Protein AF-A0A0B6Y3P0-F1 (afdb_monomer)

Organism: NCBI:txid1028688

Foldseek 3Di:
DLLVVVVVVPPALCCVCPVVPNVLQVDLVVSLVCSLVSLVVSCVNVVDDPVVSVVRNVVVVVCSVPPSPPCVVVVPVPPPPPDDDPVRVVVVVVVVCVVPVVVPD

Solvent-accessible surface area (backbone atoms only — not comparable to full-atom values): 6105 Å² total; per-residue (Å²): 106,73,74,55,42,43,78,69,70,40,84,48,56,50,41,45,42,47,70,71,67,32,38,30,78,78,36,37,66,63,32,58,70,44,40,68,60,51,44,55,53,48,27,70,77,71,69,51,51,73,66,53,47,51,51,43,49,55,50,41,51,48,45,37,42,75,74,48,47,62,44,44,73,67,59,64,66,56,76,70,74,86,72,65,52,74,66,54,48,52,50,52,53,53,54,47,55,71,69,40,76,82,71,75,124

Nearest PDB structures (foldseek):
  7ryh-assembly1_t  TM=5.408E-01  e=9.069E+00  Acinetobacter baumannii AB0057
  7boe-assembly1_T  TM=3.783E-01  e=7.207E+00  Escherichia coli K-12

Structure (mmCIF, N/CA/C/O backbone):
data_AF-A0A0B6Y3P0-F1
#
_entry.id   AF-A0A0B6Y3P0-F1
#
loop_
_atom_site.group_PDB
_atom_site.id
_atom_site.type_symbol
_atom_site.label_atom_id
_atom_site.label_alt_id
_atom_site.label_comp_id
_atom_site.label_asym_id
_atom_site.label_entity_id
_atom_site.label_seq_id
_atom_site.pdbx_PDB_ins_code
_atom_site.Cartn_x
_atom_site.Cartn_y
_atom_site.Cartn_z
_atom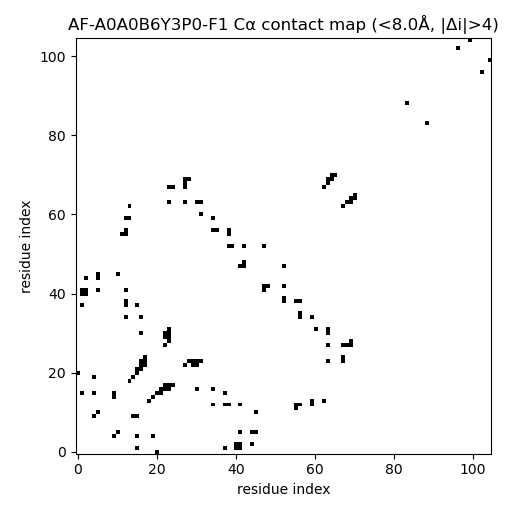_site.occupancy
_atom_site.B_iso_or_equiv
_atom_site.auth_seq_id
_atom_site.auth_comp_id
_atom_site.auth_asym_id
_atom_site.auth_atom_id
_atom_site.pdbx_PDB_model_num
ATOM 1 N N . GLU A 1 1 ? -12.881 -8.014 -1.141 1.00 87.94 1 GLU A N 1
ATOM 2 C CA . GLU A 1 1 ? -11.400 -8.053 -1.136 1.00 87.94 1 GLU A CA 1
ATOM 3 C C . GLU A 1 1 ? -10.758 -7.644 0.189 1.00 87.94 1 GLU A C 1
ATOM 5 O O . GLU A 1 1 ? -10.395 -8.541 0.931 1.00 87.94 1 GLU A O 1
ATOM 10 N N . VAL A 1 2 ? -10.658 -6.359 0.569 1.00 92.94 2 VAL A N 1
ATOM 11 C CA . VAL A 1 2 ? -9.870 -5.944 1.765 1.00 92.94 2 VAL A CA 1
ATOM 12 C C . VAL A 1 2 ? -10.280 -6.658 3.061 1.00 92.94 2 VAL A C 1
ATOM 14 O O . VAL A 1 2 ? -9.433 -7.210 3.753 1.00 92.94 2 VAL A O 1
ATOM 17 N N . LYS A 1 3 ? -11.582 -6.727 3.361 1.00 93.88 3 LYS A N 1
ATOM 18 C CA . LYS A 1 3 ? -12.089 -7.451 4.541 1.00 93.88 3 LYS A CA 1
ATOM 19 C C . LYS A 1 3 ? -11.753 -8.942 4.524 1.00 93.88 3 LYS A C 1
ATOM 21 O O . LYS A 1 3 ? -11.498 -9.535 5.563 1.00 93.88 3 LYS A O 1
ATOM 26 N N . TYR A 1 4 ? -11.775 -9.545 3.338 1.00 95.12 4 TYR A N 1
ATOM 27 C CA . TYR A 1 4 ? -11.465 -10.959 3.164 1.00 95.12 4 TYR A CA 1
ATOM 28 C C . TYR A 1 4 ? -9.968 -11.202 3.382 1.00 95.12 4 TYR A C 1
ATOM 30 O O . TYR A 1 4 ? -9.597 -12.069 4.161 1.00 95.12 4 TYR A O 1
ATOM 38 N N . ALA A 1 5 ? -9.116 -10.339 2.820 1.00 93.88 5 ALA A N 1
ATOM 39 C CA . ALA A 1 5 ? -7.674 -10.372 3.035 1.00 93.88 5 ALA A CA 1
ATOM 40 C C . ALA A 1 5 ? -7.289 -10.268 4.521 1.00 93.88 5 ALA A C 1
ATOM 42 O O . ALA A 1 5 ? -6.403 -10.992 4.963 1.00 93.88 5 ALA A O 1
ATOM 43 N N . VAL A 1 6 ? -7.962 -9.412 5.301 1.00 95.00 6 VAL A N 1
ATOM 44 C CA . VAL A 1 6 ? -7.728 -9.295 6.755 1.00 95.00 6 VAL A CA 1
ATOM 45 C C . VAL A 1 6 ? -8.039 -10.607 7.481 1.00 95.00 6 VAL A C 1
ATOM 47 O O . VAL A 1 6 ? -7.257 -11.044 8.322 1.00 95.00 6 VAL A O 1
ATOM 50 N N . ARG A 1 7 ? -9.138 -11.282 7.117 1.00 94.38 7 ARG A N 1
ATOM 51 C CA . ARG A 1 7 ? -9.478 -12.612 7.658 1.00 94.38 7 ARG A CA 1
ATOM 52 C C . ARG A 1 7 ? -8.453 -13.676 7.264 1.00 94.38 7 ARG A C 1
ATOM 54 O O . ARG A 1 7 ? -8.233 -14.614 8.018 1.00 94.38 7 ARG A O 1
ATOM 61 N N . GLU A 1 8 ? -7.795 -13.500 6.122 1.00 95.12 8 GLU A N 1
ATOM 62 C CA . GLU A 1 8 ? -6.662 -14.309 5.665 1.00 95.12 8 GLU A CA 1
ATOM 63 C C . GLU A 1 8 ? -5.298 -13.749 6.124 1.00 95.12 8 GLU A C 1
ATOM 65 O O . GLU A 1 8 ? -4.301 -13.845 5.400 1.00 95.12 8 GLU A O 1
ATOM 70 N N . TYR A 1 9 ? -5.237 -13.161 7.322 1.00 92.81 9 TYR A N 1
ATOM 71 C CA . TYR A 1 9 ? -4.003 -12.706 7.977 1.00 92.81 9 TYR A CA 1
ATOM 72 C C . TYR A 1 9 ? -3.238 -11.584 7.251 1.00 92.81 9 TYR A C 1
ATOM 74 O O . TYR A 1 9 ? -2.019 -11.473 7.385 1.00 92.81 9 TYR A O 1
ATOM 82 N N . ALA A 1 10 ? -3.922 -10.720 6.495 1.00 94.75 10 ALA A N 1
ATOM 83 C CA . ALA A 1 10 ? -3.336 -9.448 6.074 1.00 94.75 10 ALA A CA 1
ATOM 84 C C . ALA A 1 10 ? -3.302 -8.477 7.265 1.00 94.75 10 ALA A C 1
ATOM 86 O O . ALA A 1 10 ? -4.326 -7.904 7.641 1.00 94.75 10 ALA A O 1
ATOM 87 N N . CYS A 1 11 ? -2.115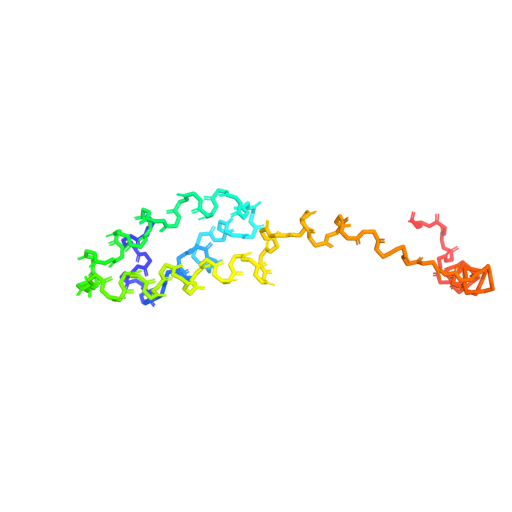 -8.292 7.844 1.00 94.56 11 CYS A N 1
ATOM 88 C CA . CYS A 1 11 ? -1.909 -7.487 9.052 1.00 94.56 11 CYS A CA 1
ATOM 89 C C . CYS A 1 11 ? -1.289 -6.115 8.761 1.00 94.56 11 CYS A C 1
ATOM 91 O O . CYS A 1 11 ? -1.196 -5.288 9.664 1.00 94.56 11 CYS A O 1
ATOM 93 N N . ARG A 1 12 ? -0.834 -5.866 7.529 1.00 97.00 12 ARG A N 1
ATOM 94 C CA . ARG A 1 12 ? -0.251 -4.592 7.087 1.00 97.00 12 ARG A CA 1
ATOM 95 C C . ARG A 1 12 ? -0.947 -4.081 5.835 1.00 97.00 12 ARG A C 1
ATOM 97 O O . ARG A 1 12 ? -1.365 -4.875 4.991 1.00 97.00 12 ARG A O 1
ATOM 104 N N . ALA A 1 13 ? -0.985 -2.762 5.647 1.00 97.12 13 ALA A N 1
ATOM 105 C CA . ALA A 1 13 ? -1.575 -2.167 4.440 1.00 97.12 13 ALA A CA 1
ATOM 106 C C . ALA A 1 13 ? -0.934 -2.709 3.146 1.00 97.12 13 ALA A C 1
ATOM 108 O O . ALA A 1 13 ? -1.634 -2.988 2.171 1.00 97.12 13 ALA A O 1
ATOM 109 N N . ILE A 1 14 ? 0.384 -2.947 3.176 1.00 97.25 14 ILE A N 1
ATOM 110 C CA . ILE A 1 14 ? 1.168 -3.517 2.068 1.00 97.25 14 ILE A CA 1
ATOM 111 C C . ILE A 1 14 ? 0.702 -4.929 1.690 1.00 97.25 14 ILE A C 1
ATOM 113 O O . ILE A 1 14 ? 0.663 -5.257 0.505 1.00 97.25 14 ILE A O 1
ATOM 117 N N . ASP A 1 15 ? 0.288 -5.758 2.654 1.00 97.44 15 ASP A N 1
ATOM 118 C CA . ASP A 1 15 ? -0.207 -7.113 2.363 1.00 97.44 15 ASP A CA 1
ATOM 119 C C . ASP A 1 15 ? -1.408 -7.066 1.419 1.00 97.44 15 ASP A C 1
ATOM 121 O O . ASP A 1 15 ? -1.542 -7.896 0.518 1.00 97.44 15 ASP A O 1
ATOM 125 N N . VAL A 1 16 ? -2.255 -6.050 1.588 1.00 97.12 16 VAL A N 1
ATOM 126 C CA . VAL A 1 16 ? -3.429 -5.846 0.749 1.00 97.12 16 VAL A CA 1
ATOM 127 C C . VAL A 1 16 ? -3.031 -5.281 -0.611 1.00 97.12 16 VAL A C 1
ATOM 129 O O . VAL A 1 16 ? -3.314 -5.922 -1.623 1.00 97.12 16 VAL A O 1
ATOM 132 N N . ILE A 1 17 ? -2.362 -4.121 -0.651 1.00 96.94 17 ILE A N 1
ATOM 133 C CA . ILE A 1 17 ? -2.087 -3.404 -1.913 1.00 96.94 17 ILE A CA 1
ATOM 134 C C . ILE A 1 17 ? -1.069 -4.111 -2.820 1.00 96.94 17 ILE A C 1
ATOM 136 O O . ILE A 1 17 ? -1.151 -3.964 -4.039 1.00 96.94 17 ILE A O 1
ATOM 140 N N . ALA A 1 18 ? -0.141 -4.885 -2.250 1.00 95.38 18 ALA A N 1
ATOM 141 C CA . ALA A 1 18 ? 0.936 -5.533 -2.992 1.00 95.38 18 ALA A CA 1
ATOM 142 C C . ALA A 1 18 ? 0.713 -7.040 -3.166 1.00 95.38 18 ALA A C 1
ATOM 144 O O . ALA A 1 18 ? 0.827 -7.549 -4.276 1.00 95.38 18 ALA A O 1
ATOM 145 N N . ARG A 1 19 ? 0.384 -7.785 -2.103 1.00 94.38 19 ARG A N 1
ATOM 146 C CA . ARG A 1 19 ? 0.367 -9.264 -2.166 1.00 94.38 19 ARG A CA 1
ATOM 147 C C . ARG A 1 19 ? -0.994 -9.831 -2.561 1.00 94.38 19 ARG A C 1
ATOM 149 O O . ARG A 1 19 ? -1.052 -10.747 -3.378 1.00 94.38 19 ARG A O 1
ATOM 156 N N . ARG A 1 20 ? -2.081 -9.292 -2.000 1.00 95.12 20 ARG A N 1
ATOM 157 C CA . ARG A 1 20 ? -3.448 -9.807 -2.206 1.00 95.12 20 ARG A CA 1
ATOM 158 C C . ARG A 1 20 ? -4.091 -9.270 -3.481 1.00 95.12 20 ARG A C 1
ATOM 160 O O . ARG A 1 20 ? -4.658 -10.050 -4.236 1.00 95.12 20 ARG A O 1
ATOM 167 N N . THR A 1 21 ? -3.985 -7.966 -3.741 1.00 94.56 21 THR A N 1
ATOM 168 C CA . THR A 1 21 ? -4.576 -7.355 -4.948 1.00 94.56 21 THR A CA 1
ATOM 169 C C . THR A 1 21 ? -3.563 -7.104 -6.057 1.00 94.56 21 THR A C 1
ATOM 171 O O . THR A 1 21 ? -3.954 -6.990 -7.215 1.00 94.56 21 THR A O 1
ATOM 174 N N . ARG A 1 22 ? -2.269 -7.005 -5.716 1.00 95.56 22 ARG A N 1
ATOM 175 C CA . ARG A 1 22 ? -1.186 -6.589 -6.625 1.00 95.56 22 ARG A CA 1
ATOM 176 C C . ARG A 1 22 ? -1.421 -5.232 -7.301 1.00 95.56 22 ARG A C 1
ATOM 178 O O . ARG A 1 22 ? -0.794 -4.937 -8.315 1.00 95.56 22 ARG A O 1
ATOM 185 N N . LEU A 1 23 ? -2.282 -4.383 -6.736 1.00 96.38 23 LEU A N 1
ATOM 186 C CA . LEU A 1 23 ? -2.606 -3.071 -7.296 1.00 96.38 23 LEU A CA 1
ATOM 187 C C . LEU A 1 23 ? -1.353 -2.202 -7.459 1.00 96.38 23 LEU A C 1
ATOM 189 O O . LEU A 1 23 ? -1.206 -1.545 -8.483 1.00 96.38 23 LEU A O 1
ATOM 193 N N . SER A 1 24 ? -0.424 -2.256 -6.499 1.00 96.25 24 SER A N 1
ATOM 194 C CA . SER A 1 24 ? 0.826 -1.490 -6.563 1.00 96.25 24 SER A CA 1
ATOM 195 C C . SER A 1 24 ? 1.740 -1.892 -7.721 1.00 96.25 24 SER A C 1
ATOM 197 O O . SER A 1 24 ? 2.470 -1.045 -8.222 1.00 96.25 24 SER A O 1
ATOM 199 N N . PHE A 1 25 ? 1.675 -3.149 -8.168 1.00 94.62 25 PHE A N 1
ATOM 200 C CA . PHE A 1 25 ? 2.452 -3.643 -9.307 1.00 94.62 25 PHE A CA 1
ATOM 201 C C . PHE A 1 25 ? 1.833 -3.241 -10.646 1.00 94.62 25 PHE A C 1
ATOM 203 O O . PHE A 1 25 ? 2.554 -2.987 -11.605 1.00 94.62 25 PHE A O 1
ATOM 210 N N . VAL A 1 26 ? 0.500 -3.202 -10.719 1.00 94.81 26 VAL A N 1
ATOM 211 C CA . VAL A 1 26 ? -0.221 -2.873 -11.956 1.00 94.81 26 VAL A CA 1
ATOM 212 C C . VAL A 1 26 ? -0.285 -1.362 -12.172 1.00 94.81 26 VAL A C 1
ATOM 214 O O . VAL A 1 26 ? -0.089 -0.889 -13.289 1.00 94.81 26 VAL A O 1
ATOM 217 N N . ASN A 1 27 ? -0.578 -0.593 -11.119 1.00 95.44 27 ASN A N 1
ATOM 218 C CA . ASN A 1 27 ? -0.676 0.860 -11.190 1.00 95.44 27 ASN A CA 1
ATOM 219 C C . ASN A 1 27 ? -0.391 1.502 -9.824 1.00 95.44 27 ASN A C 1
ATOM 221 O O . ASN A 1 27 ? -1.246 1.553 -8.936 1.00 95.44 27 ASN A O 1
ATOM 225 N N . VAL A 1 28 ? 0.812 2.059 -9.691 1.00 95.88 28 VAL A N 1
ATOM 226 C CA . VAL A 1 28 ? 1.279 2.698 -8.457 1.00 95.88 28 VAL A CA 1
ATOM 227 C C . VAL A 1 28 ? 0.476 3.952 -8.080 1.00 95.88 28 VAL A C 1
ATOM 229 O O . VAL A 1 28 ? 0.260 4.202 -6.895 1.00 95.88 28 VAL A O 1
ATOM 232 N N . HIS A 1 29 ? -0.031 4.709 -9.058 1.00 95.19 29 HIS A N 1
ATOM 233 C CA . HIS A 1 29 ? -0.847 5.901 -8.803 1.00 95.19 29 HIS A CA 1
ATOM 234 C C . HIS A 1 29 ? -2.236 5.518 -8.283 1.00 95.19 29 HIS A C 1
ATOM 236 O O . HIS A 1 29 ? -2.674 6.038 -7.260 1.00 95.19 29 HIS A O 1
ATOM 242 N N . ALA A 1 30 ? -2.880 4.528 -8.906 1.00 96.12 30 ALA A N 1
ATOM 243 C CA . ALA A 1 30 ? -4.147 3.991 -8.409 1.00 96.12 30 ALA A CA 1
ATOM 244 C C . ALA A 1 30 ? -3.986 3.364 -7.012 1.00 96.12 30 ALA A C 1
ATOM 246 O O . ALA A 1 30 ? -4.866 3.496 -6.163 1.00 96.12 30 ALA A O 1
ATOM 247 N N . ALA A 1 31 ? -2.846 2.714 -6.742 1.00 97.31 31 ALA A N 1
ATOM 248 C CA . ALA A 1 31 ? -2.528 2.207 -5.410 1.00 97.31 31 ALA A CA 1
ATOM 249 C C . ALA A 1 31 ? -2.400 3.335 -4.375 1.00 97.31 31 ALA A C 1
ATOM 251 O O . ALA A 1 31 ? -2.926 3.196 -3.271 1.00 97.31 31 ALA A O 1
ATOM 252 N N . GLN A 1 32 ? -1.751 4.449 -4.730 1.00 97.19 32 GLN A N 1
ATOM 253 C CA . GLN A 1 32 ? -1.627 5.623 -3.864 1.00 97.19 32 GLN A CA 1
ATOM 254 C C . GLN A 1 32 ? -2.996 6.240 -3.547 1.00 97.19 32 GLN A C 1
ATOM 256 O O . GLN A 1 32 ? -3.281 6.529 -2.387 1.00 97.19 32 GLN A O 1
ATOM 261 N N . GLU A 1 33 ? -3.855 6.407 -4.553 1.00 97.19 33 GLU A N 1
ATOM 262 C CA . GLU A 1 33 ? -5.204 6.961 -4.382 1.00 97.19 33 GLU A CA 1
ATOM 263 C C . GLU A 1 33 ? -6.104 6.052 -3.534 1.00 97.19 33 GLU A C 1
ATOM 265 O O . GLU A 1 33 ? -6.883 6.526 -2.704 1.00 97.19 33 GLU A O 1
ATOM 270 N N . ALA A 1 34 ? -5.983 4.733 -3.701 1.00 97.38 34 ALA A N 1
ATOM 271 C CA . ALA A 1 34 ? -6.767 3.759 -2.949 1.00 97.38 34 ALA A CA 1
ATOM 272 C C . ALA A 1 34 ? -6.277 3.568 -1.501 1.00 97.38 34 ALA A C 1
ATOM 274 O O . ALA A 1 34 ? -7.065 3.168 -0.634 1.00 97.38 34 ALA A O 1
ATOM 275 N N . LEU A 1 35 ? -4.998 3.841 -1.218 1.00 97.62 35 LEU A N 1
ATOM 276 C CA . LEU A 1 35 ? -4.344 3.525 0.054 1.00 97.62 35 LEU A CA 1
ATOM 277 C C . LEU A 1 35 ? -5.074 4.081 1.296 1.00 97.62 35 LEU A C 1
ATOM 279 O O . LEU A 1 35 ? -5.313 3.290 2.214 1.00 97.62 35 LEU A O 1
ATOM 283 N N . PRO A 1 36 ? -5.516 5.357 1.355 1.00 97.94 36 PRO A N 1
ATOM 284 C CA . PRO A 1 36 ? -6.236 5.878 2.521 1.00 97.94 36 PRO A CA 1
ATOM 285 C C . PRO A 1 36 ? -7.517 5.095 2.820 1.00 97.94 36 PRO A C 1
ATOM 287 O O . PRO A 1 36 ? -7.830 4.805 3.976 1.00 97.94 36 PRO A O 1
ATOM 290 N N . LYS A 1 37 ? -8.244 4.691 1.772 1.00 97.94 37 LYS A N 1
ATOM 291 C CA . LYS A 1 37 ? -9.478 3.915 1.915 1.00 97.94 37 LYS A CA 1
ATOM 292 C C . LYS A 1 37 ? -9.194 2.487 2.376 1.00 97.94 37 LYS A C 1
ATOM 294 O O . LYS A 1 37 ? -9.955 1.958 3.187 1.00 97.94 37 LYS A O 1
ATOM 299 N N . VAL A 1 38 ? -8.115 1.872 1.887 1.00 97.50 38 VAL A N 1
ATOM 300 C CA . VAL A 1 38 ? -7.665 0.542 2.329 1.00 97.50 38 VAL A CA 1
ATOM 301 C C . VAL A 1 38 ? -7.296 0.565 3.811 1.00 97.50 38 VAL A C 1
ATOM 303 O O . VAL A 1 38 ? -7.822 -0.253 4.562 1.00 97.50 38 VAL A O 1
ATOM 306 N N . VAL A 1 39 ? -6.473 1.526 4.243 1.00 97.94 39 VAL A N 1
ATOM 307 C CA . VAL A 1 39 ? -6.063 1.680 5.651 1.00 97.94 39 VAL A CA 1
ATOM 308 C C . VAL A 1 39 ? -7.274 1.906 6.555 1.00 97.94 39 VAL A C 1
ATOM 310 O O . VAL A 1 39 ? -7.379 1.269 7.595 1.00 97.94 39 VAL A O 1
ATOM 313 N N . GLU A 1 40 ? -8.229 2.740 6.143 1.00 97.88 40 GLU A N 1
ATOM 314 C CA . GLU A 1 40 ? -9.466 2.976 6.899 1.00 97.88 40 GLU A CA 1
ATOM 315 C C . GLU A 1 40 ? -10.322 1.704 7.044 1.00 97.88 40 GLU A C 1
ATOM 317 O O . GLU A 1 40 ? -10.904 1.455 8.100 1.00 97.88 40 GLU A O 1
ATOM 322 N N . MET A 1 41 ? -10.406 0.874 5.999 1.00 97.50 41 MET A N 1
ATOM 323 C CA . MET A 1 41 ? -11.106 -0.412 6.082 1.00 97.50 41 MET A CA 1
ATOM 324 C C . MET A 1 41 ? -10.366 -1.404 6.982 1.00 97.50 41 MET A C 1
ATOM 326 O O . MET A 1 41 ? -11.006 -2.059 7.799 1.00 97.50 41 MET A O 1
ATOM 330 N N . MET A 1 42 ? -9.040 -1.497 6.865 1.00 97.62 42 MET A N 1
ATOM 331 C CA . MET A 1 42 ? -8.228 -2.366 7.721 1.00 97.62 42 MET A CA 1
ATOM 332 C C . MET A 1 42 ? -8.290 -1.937 9.186 1.00 97.62 42 MET A C 1
ATOM 334 O O . MET A 1 42 ? -8.445 -2.787 10.053 1.00 97.62 42 MET A O 1
ATOM 338 N N . ALA A 1 43 ? -8.264 -0.633 9.462 1.00 97.69 43 ALA A N 1
ATOM 339 C CA . ALA A 1 43 ? -8.359 -0.097 10.812 1.00 97.69 43 ALA A CA 1
ATOM 340 C C . ALA A 1 43 ? -9.656 -0.507 11.514 1.00 97.69 43 ALA A C 1
ATOM 342 O O . ALA A 1 43 ? -9.629 -0.850 12.692 1.00 97.69 43 ALA A O 1
ATOM 343 N N . LYS A 1 44 ? -10.777 -0.532 10.784 1.00 96.75 44 LYS A N 1
ATOM 344 C CA . LYS A 1 44 ? -12.069 -0.989 11.319 1.00 96.75 44 LYS A CA 1
ATOM 345 C C . LYS A 1 44 ? -12.080 -2.478 11.633 1.00 96.75 44 LYS A C 1
ATOM 347 O O . LYS A 1 44 ? -12.650 -2.870 12.642 1.00 96.75 44 LYS A O 1
ATOM 352 N N . GLU A 1 45 ? -11.478 -3.295 10.775 1.00 96.19 45 GLU A N 1
ATOM 353 C CA . GLU A 1 45 ? -11.479 -4.753 10.944 1.00 96.19 45 GLU A CA 1
ATOM 354 C C . GLU A 1 45 ? -10.435 -5.223 11.980 1.00 96.19 45 GLU A C 1
ATOM 356 O O . GLU A 1 45 ? -10.656 -6.229 12.645 1.00 96.19 45 GLU A O 1
ATOM 361 N N . LEU A 1 46 ? -9.324 -4.493 12.149 1.00 95.88 46 LEU A N 1
ATOM 362 C CA . LEU A 1 46 ? -8.219 -4.829 13.065 1.00 95.88 46 LEU A CA 1
ATOM 363 C C . LEU A 1 46 ? -8.192 -3.992 14.356 1.00 95.88 46 LEU A C 1
ATOM 365 O O . LEU A 1 46 ? -7.339 -4.220 15.211 1.00 95.88 46 LEU A O 1
ATOM 369 N N . GLY A 1 47 ? -9.093 -3.018 14.505 1.00 96.75 47 GLY A N 1
ATOM 370 C CA . GLY A 1 47 ? -9.167 -2.156 15.688 1.00 96.75 47 GLY A CA 1
ATOM 371 C C . GLY A 1 47 ? -7.998 -1.17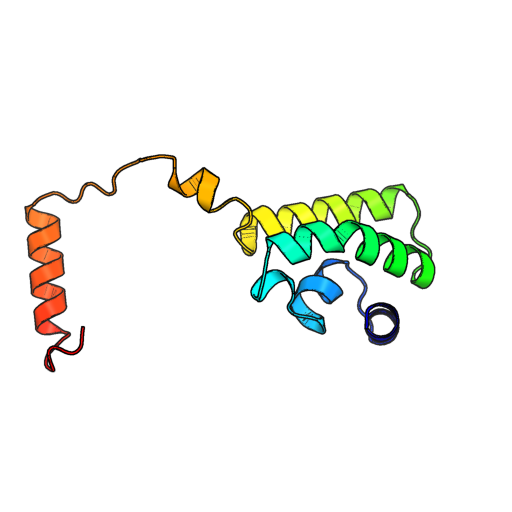4 15.825 1.00 96.75 47 GLY A C 1
ATOM 372 O O . GLY A 1 47 ? -7.559 -0.890 16.938 1.00 96.75 47 GLY A O 1
ATOM 373 N N . TRP A 1 48 ? -7.456 -0.666 14.716 1.00 97.75 48 TRP A N 1
ATOM 374 C CA . TRP A 1 48 ? -6.339 0.282 14.761 1.00 97.75 48 TRP A CA 1
ATOM 375 C C . TRP A 1 48 ? -6.766 1.656 15.274 1.00 97.75 48 TRP A C 1
ATOM 377 O O . TRP A 1 48 ? -7.794 2.200 14.874 1.00 97.75 48 TRP A O 1
ATOM 387 N N . ASN A 1 49 ? -5.913 2.252 16.107 1.00 97.69 49 ASN A N 1
ATOM 388 C CA . ASN A 1 49 ? -6.036 3.648 16.513 1.00 97.69 49 ASN A CA 1
ATOM 389 C C . ASN A 1 49 ? -5.494 4.600 15.424 1.00 97.69 49 ASN A C 1
ATOM 391 O O . ASN A 1 49 ? -4.871 4.181 14.444 1.00 97.69 49 ASN A O 1
ATOM 395 N N . GLU A 1 50 ? -5.711 5.906 15.601 1.00 97.62 50 GLU A N 1
ATOM 396 C CA . GLU A 1 50 ? -5.258 6.924 14.640 1.00 97.62 50 GLU A CA 1
ATOM 397 C C . GLU A 1 50 ? -3.733 6.965 14.465 1.00 97.62 50 GLU A C 1
ATOM 399 O O . GLU A 1 50 ? -3.241 7.266 13.378 1.00 97.62 50 GLU A O 1
ATOM 404 N N . GLU A 1 51 ? -2.972 6.632 15.506 1.00 98.00 51 GLU A N 1
ATOM 405 C CA . GLU A 1 51 ? -1.512 6.554 15.431 1.00 98.00 51 GLU A CA 1
ATOM 406 C C . GLU A 1 51 ? -1.059 5.409 14.514 1.00 98.00 51 GLU A C 1
ATOM 408 O O . GLU A 1 51 ? -0.254 5.615 13.606 1.00 98.00 51 GLU A O 1
ATOM 413 N N . THR A 1 52 ? -1.658 4.229 14.674 1.00 97.62 52 THR A N 1
ATOM 414 C CA . THR A 1 52 ? -1.386 3.044 13.851 1.00 97.62 52 THR A CA 1
ATOM 415 C C . THR A 1 52 ? -1.817 3.276 12.408 1.00 97.62 52 THR A C 1
ATOM 417 O O . THR A 1 52 ? -1.069 2.955 11.488 1.00 97.62 52 THR A O 1
ATOM 420 N N . LYS A 1 53 ? -2.977 3.910 12.182 1.00 98.19 53 LYS A N 1
ATOM 421 C CA . LYS A 1 53 ? -3.414 4.323 10.839 1.00 98.19 53 LYS A CA 1
ATOM 422 C C . LYS A 1 53 ? -2.378 5.211 10.153 1.00 98.19 53 LYS A C 1
ATOM 424 O O . LYS A 1 53 ? -2.019 4.953 9.006 1.00 98.19 53 LYS A O 1
ATOM 429 N N . LYS A 1 54 ? -1.888 6.243 10.848 1.00 98.12 54 LYS A N 1
ATOM 430 C CA . LYS A 1 54 ? -0.858 7.150 10.316 1.00 98.12 54 LYS A CA 1
ATOM 431 C C . LYS A 1 54 ? 0.449 6.414 10.036 1.00 98.12 54 LYS A C 1
ATOM 433 O O . LYS A 1 54 ? 1.046 6.641 8.986 1.00 98.12 54 LYS A O 1
ATOM 438 N N . ALA A 1 55 ? 0.868 5.523 10.934 1.00 98.06 55 ALA A N 1
ATOM 439 C CA . ALA A 1 55 ? 2.075 4.722 10.763 1.00 98.06 55 ALA A CA 1
ATOM 440 C C . ALA A 1 55 ? 1.979 3.792 9.541 1.00 98.06 55 ALA A C 1
ATOM 442 O O . ALA A 1 55 ? 2.884 3.78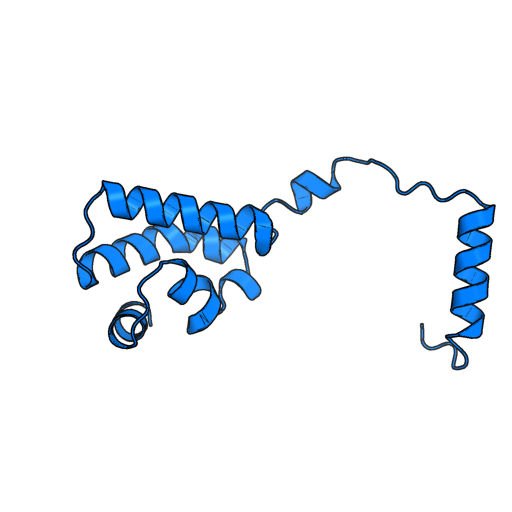5 8.708 1.00 98.06 55 ALA A O 1
ATOM 443 N N . GLU A 1 56 ? 0.867 3.067 9.386 1.00 98.19 56 GLU A N 1
ATOM 444 C CA . GLU A 1 56 ? 0.629 2.180 8.241 1.00 98.19 56 GLU A CA 1
ATOM 445 C C . GLU A 1 56 ? 0.548 2.946 6.923 1.00 98.19 56 GLU A C 1
ATOM 447 O O . GLU A 1 56 ? 1.120 2.514 5.921 1.00 98.19 56 GLU A O 1
ATOM 452 N N . LEU A 1 57 ? -0.115 4.104 6.924 1.00 98.06 57 LEU A N 1
ATOM 453 C CA . LEU A 1 57 ? -0.224 4.952 5.744 1.00 98.06 57 LEU A CA 1
ATOM 454 C C . LEU A 1 57 ? 1.148 5.493 5.325 1.00 98.06 57 LEU A C 1
ATOM 456 O O . LEU A 1 57 ? 1.534 5.339 4.170 1.00 98.06 57 LEU A O 1
ATOM 460 N N . ALA A 1 58 ? 1.931 6.032 6.264 1.00 98.00 58 ALA A N 1
ATOM 461 C CA . ALA A 1 58 ? 3.282 6.518 5.990 1.00 98.00 58 ALA A CA 1
ATOM 462 C C . ALA A 1 58 ? 4.225 5.397 5.519 1.00 98.00 58 ALA A C 1
ATOM 464 O O . ALA A 1 58 ? 5.048 5.602 4.622 1.00 98.00 58 ALA A O 1
ATOM 465 N N . HIS A 1 59 ? 4.102 4.204 6.104 1.00 98.00 59 HIS A N 1
ATOM 466 C CA . HIS A 1 59 ? 4.888 3.035 5.724 1.00 98.00 59 HIS A CA 1
ATOM 467 C C . HIS A 1 59 ? 4.548 2.556 4.305 1.00 98.00 59 HIS A C 1
ATOM 469 O O . HIS A 1 59 ? 5.446 2.374 3.482 1.00 98.00 59 HIS A O 1
ATOM 475 N N . ALA A 1 60 ? 3.261 2.414 3.986 1.00 97.62 60 ALA A N 1
ATOM 476 C CA . ALA A 1 60 ? 2.818 2.010 2.656 1.00 97.62 60 ALA A CA 1
ATOM 477 C C . ALA A 1 60 ? 3.109 3.081 1.590 1.00 97.62 60 ALA A C 1
ATOM 479 O O . ALA A 1 60 ? 3.511 2.737 0.482 1.00 97.62 60 ALA A O 1
ATOM 480 N N . GLU A 1 61 ? 2.993 4.372 1.909 1.00 97.00 61 GLU A N 1
ATOM 481 C CA . GLU A 1 61 ? 3.415 5.441 0.997 1.00 97.00 61 GLU A CA 1
ATOM 482 C C . GLU A 1 61 ? 4.912 5.382 0.693 1.00 97.00 61 GLU A C 1
ATOM 484 O O . GLU A 1 61 ? 5.315 5.554 -0.458 1.00 97.00 61 GLU A O 1
ATOM 489 N N . ARG A 1 62 ? 5.745 5.143 1.713 1.00 96.75 62 ARG A N 1
ATOM 490 C CA . ARG A 1 62 ? 7.187 4.970 1.517 1.00 96.75 62 ARG A CA 1
ATOM 491 C C . ARG A 1 62 ? 7.456 3.814 0.563 1.00 96.75 62 ARG A C 1
ATOM 493 O O . ARG A 1 62 ? 8.170 4.020 -0.409 1.00 96.75 62 ARG A O 1
ATOM 500 N N . TYR A 1 63 ? 6.824 2.665 0.793 1.00 96.69 63 TYR A N 1
ATOM 501 C CA . TYR A 1 63 ? 6.904 1.499 -0.088 1.00 96.69 63 TYR A CA 1
ATOM 502 C C . TYR A 1 63 ? 6.533 1.835 -1.543 1.00 96.69 63 TYR A C 1
ATOM 504 O O . TYR A 1 63 ? 7.273 1.493 -2.466 1.00 96.69 63 TYR A O 1
ATOM 512 N N . LEU A 1 64 ? 5.438 2.571 -1.770 1.00 96.25 64 LEU A N 1
ATOM 513 C CA . LEU A 1 64 ? 5.049 2.981 -3.124 1.00 96.25 64 LEU A CA 1
ATOM 514 C C . LEU A 1 64 ? 6.110 3.874 -3.792 1.00 96.25 64 LEU A C 1
ATOM 516 O O . LEU A 1 64 ? 6.396 3.705 -4.979 1.00 96.25 64 LEU A O 1
ATOM 520 N N . ARG A 1 65 ? 6.716 4.801 -3.036 1.00 93.94 65 ARG A N 1
ATOM 521 C CA . ARG A 1 65 ? 7.775 5.703 -3.526 1.00 93.94 65 ARG A CA 1
ATOM 522 C C . ARG A 1 65 ? 9.079 4.976 -3.834 1.00 93.94 65 ARG A C 1
ATOM 524 O O . ARG A 1 65 ? 9.647 5.201 -4.899 1.00 93.94 65 ARG A O 1
ATOM 531 N N . THR A 1 66 ? 9.548 4.126 -2.925 1.00 91.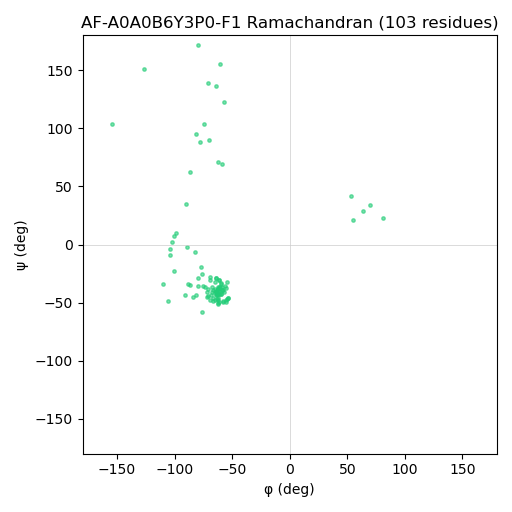44 66 THR A N 1
ATOM 532 C CA . THR A 1 66 ? 10.889 3.531 -3.005 1.00 91.44 66 THR A CA 1
ATOM 533 C C . THR A 1 66 ? 10.933 2.234 -3.798 1.00 91.44 66 THR A C 1
ATOM 535 O O . THR A 1 66 ? 11.932 1.977 -4.458 1.00 91.44 66 THR A O 1
ATOM 538 N N . GLU A 1 67 ? 9.879 1.418 -3.741 1.00 93.62 67 GLU A N 1
ATOM 539 C CA . GLU A 1 67 ? 9.894 0.063 -4.311 1.00 93.62 67 GLU A CA 1
ATOM 540 C C . GLU A 1 67 ? 9.008 -0.075 -5.552 1.00 93.62 67 GLU A C 1
ATOM 542 O O . GLU A 1 67 ? 9.354 -0.816 -6.466 1.00 93.62 67 GLU A O 1
ATOM 547 N N . MET A 1 68 ? 7.881 0.642 -5.618 1.00 93.75 68 MET A N 1
ATOM 548 C CA . MET A 1 68 ? 6.900 0.513 -6.715 1.00 93.75 68 MET A CA 1
ATOM 549 C C . MET A 1 68 ? 6.986 1.643 -7.748 1.00 93.75 68 MET A C 1
ATOM 551 O O . MET A 1 68 ? 6.204 1.695 -8.695 1.00 93.75 68 MET A O 1
ATOM 555 N N . GLY A 1 69 ? 7.937 2.558 -7.570 1.00 89.19 69 GLY A N 1
ATOM 556 C CA . GLY A 1 69 ? 8.295 3.528 -8.589 1.00 89.19 69 GLY A CA 1
ATOM 557 C C . GLY A 1 69 ? 7.390 4.752 -8.707 1.00 89.19 69 GLY A C 1
ATOM 558 O O . GLY A 1 69 ? 7.388 5.403 -9.753 1.00 89.19 69 GLY A O 1
ATOM 559 N N . LEU A 1 70 ? 6.652 5.108 -7.650 1.00 89.81 70 LEU A N 1
ATOM 560 C CA . LEU A 1 70 ? 5.752 6.268 -7.663 1.00 89.81 70 LEU A CA 1
ATOM 561 C C . LEU A 1 70 ? 6.470 7.578 -8.037 1.00 89.81 70 LEU A C 1
ATOM 563 O O . LEU A 1 70 ? 5.908 8.414 -8.741 1.00 89.81 70 LEU A O 1
ATOM 567 N N . ASP A 1 71 ? 7.724 7.735 -7.606 1.00 86.00 71 ASP A N 1
ATOM 568 C CA . ASP A 1 71 ? 8.546 8.918 -7.880 1.00 86.00 71 ASP A CA 1
ATOM 569 C C . ASP A 1 71 ? 9.536 8.723 -9.048 1.00 86.00 71 ASP A C 1
ATOM 571 O O . ASP A 1 71 ? 10.368 9.601 -9.281 1.00 86.00 71 ASP A O 1
ATOM 575 N N . ILE A 1 72 ? 9.453 7.632 -9.830 1.00 77.75 72 ILE A N 1
ATOM 576 C CA . ILE A 1 72 ? 10.412 7.360 -10.924 1.00 77.75 72 ILE A CA 1
ATOM 577 C C . ILE A 1 72 ? 10.509 8.544 -11.880 1.00 77.75 72 ILE A C 1
ATOM 579 O O . ILE A 1 72 ? 11.613 8.996 -12.153 1.00 77.75 72 ILE A O 1
ATOM 583 N N . LYS A 1 73 ? 9.381 9.124 -12.311 1.00 67.44 73 LYS A N 1
ATOM 584 C CA . LYS A 1 73 ? 9.400 10.290 -13.212 1.00 67.44 73 LYS A CA 1
ATOM 585 C C . LYS A 1 73 ? 10.139 11.493 -12.623 1.00 67.44 73 LYS A C 1
ATOM 587 O O . LYS A 1 73 ? 10.750 12.245 -13.366 1.00 67.44 73 LYS A O 1
ATOM 592 N N . ARG A 1 74 ? 10.092 11.699 -11.303 1.00 66.06 74 ARG A N 1
ATOM 593 C CA . ARG A 1 74 ? 10.836 12.787 -10.646 1.00 66.06 74 ARG A CA 1
ATOM 594 C C . ARG A 1 74 ? 12.324 12.477 -10.540 1.00 66.06 74 ARG A C 1
ATOM 596 O O . ARG A 1 74 ? 13.133 13.390 -10.654 1.00 66.06 74 ARG A O 1
ATOM 603 N N . LEU A 1 75 ? 12.674 11.212 -10.323 1.00 61.62 75 LEU A N 1
ATOM 604 C CA . LEU A 1 75 ? 14.061 10.763 -10.221 1.00 61.62 75 LEU A CA 1
ATOM 605 C C . LEU A 1 75 ? 14.757 10.732 -11.587 1.00 61.62 75 LEU A C 1
ATOM 607 O O . LEU A 1 75 ? 15.918 11.106 -11.667 1.00 61.62 75 LEU A O 1
ATOM 611 N N . THR A 1 76 ? 14.050 10.362 -12.658 1.00 62.41 76 THR A N 1
ATOM 612 C CA . THR A 1 76 ? 14.601 10.301 -14.023 1.00 62.41 76 THR A CA 1
ATOM 613 C C . THR A 1 76 ? 14.735 11.666 -14.694 1.00 62.41 76 THR A C 1
ATOM 615 O O . THR A 1 76 ? 15.472 11.783 -15.658 1.00 62.41 76 THR A O 1
ATOM 618 N N . VAL A 1 77 ? 14.018 12.692 -14.217 1.00 57.34 77 VAL A N 1
ATOM 619 C CA . VAL A 1 77 ? 14.131 14.078 -14.726 1.00 57.34 77 VAL A CA 1
ATOM 620 C C . VAL A 1 77 ? 15.318 14.822 -14.098 1.00 57.34 77 VAL A C 1
ATOM 622 O O . VAL A 1 77 ? 15.671 15.913 -14.537 1.00 57.34 77 VAL A O 1
ATOM 625 N N . LYS A 1 78 ? 16.010 14.229 -13.114 1.00 55.38 78 LYS A N 1
ATOM 626 C CA . LYS A 1 78 ? 17.417 14.581 -12.916 1.00 55.38 78 LYS A CA 1
ATOM 627 C C . LYS A 1 78 ? 18.183 14.002 -14.102 1.00 55.38 78 LYS A C 1
ATOM 629 O O . LYS A 1 78 ? 18.599 12.850 -14.062 1.00 55.38 78 LYS A O 1
ATOM 634 N N . ASP A 1 79 ? 18.292 14.809 -15.154 1.00 52.69 79 ASP A N 1
ATOM 635 C CA . ASP A 1 79 ? 19.211 14.644 -16.279 1.00 52.69 79 ASP A CA 1
ATOM 636 C C . ASP A 1 79 ? 20.658 14.630 -15.757 1.00 52.69 79 ASP A C 1
ATOM 638 O O . ASP A 1 79 ? 21.426 15.564 -15.974 1.00 52.69 79 ASP A O 1
ATOM 642 N N . ASP A 1 80 ? 21.049 13.585 -15.034 1.00 55.72 80 ASP A N 1
ATOM 643 C CA . ASP A 1 80 ? 22.425 13.125 -15.091 1.00 55.72 80 ASP A CA 1
ATOM 644 C C . ASP A 1 80 ? 22.482 12.268 -16.355 1.00 55.72 80 ASP A C 1
ATOM 646 O O . ASP A 1 80 ? 22.069 11.102 -16.321 1.00 55.72 80 ASP A O 1
ATOM 650 N N . PRO A 1 81 ? 22.890 12.823 -17.512 1.00 61.06 81 PRO A N 1
ATOM 651 C CA . PRO A 1 81 ? 23.047 12.001 -18.689 1.00 61.06 81 PRO A CA 1
ATOM 652 C C . PRO A 1 81 ? 24.038 10.897 -18.325 1.00 61.06 81 PRO A C 1
ATOM 654 O O . PRO A 1 81 ? 25.167 11.174 -17.914 1.00 61.06 81 PRO A O 1
ATOM 657 N N . LEU A 1 82 ? 23.613 9.641 -18.480 1.00 63.31 82 LEU A N 1
ATOM 658 C CA . LEU A 1 82 ? 24.501 8.487 -18.598 1.00 63.31 82 LEU A CA 1
ATOM 659 C C . LEU A 1 82 ? 25.337 8.695 -19.870 1.00 63.31 82 LEU A C 1
ATOM 661 O O . LEU A 1 82 ? 25.107 8.085 -20.912 1.00 63.31 82 LEU A O 1
ATOM 665 N N . ASN A 1 83 ? 26.259 9.652 -19.812 1.00 64.19 83 ASN A N 1
ATOM 666 C CA . ASN A 1 83 ? 27.167 10.001 -20.881 1.00 64.19 83 ASN A CA 1
ATOM 667 C C . ASN A 1 83 ? 28.257 8.943 -20.874 1.00 64.19 83 ASN A C 1
ATOM 669 O O . ASN A 1 83 ? 29.289 9.089 -20.226 1.00 64.19 83 ASN A O 1
ATOM 673 N N . PHE A 1 84 ? 28.011 7.861 -21.600 1.00 78.44 84 PHE A N 1
ATOM 674 C CA . PHE A 1 84 ? 29.082 6.969 -21.993 1.00 78.44 84 PHE A CA 1
ATOM 675 C C . PHE A 1 84 ? 30.032 7.727 -22.917 1.00 78.44 84 PHE A C 1
ATOM 677 O O . PHE A 1 84 ? 29.616 8.441 -23.838 1.00 78.44 84 PHE A O 1
ATOM 684 N N . THR A 1 85 ? 31.326 7.551 -22.696 1.00 83.44 85 THR A N 1
ATOM 685 C CA . THR A 1 85 ? 32.325 7.964 -23.678 1.00 83.44 85 THR A CA 1
ATOM 686 C C . THR A 1 85 ? 32.092 7.208 -24.990 1.00 83.44 85 THR A C 1
ATOM 688 O O . THR A 1 85 ? 31.544 6.102 -25.014 1.00 83.44 85 THR A O 1
ATOM 691 N N . LYS A 1 86 ? 32.529 7.776 -26.121 1.00 81.19 86 LYS A N 1
ATOM 692 C CA . LYS A 1 86 ? 32.428 7.096 -27.427 1.00 81.19 86 LYS A CA 1
ATOM 693 C C . LYS A 1 86 ? 33.072 5.705 -27.404 1.00 81.19 86 LYS A C 1
ATOM 695 O O . LYS A 1 86 ? 32.588 4.799 -28.080 1.00 81.19 86 LYS A O 1
ATOM 700 N N . ASP A 1 87 ? 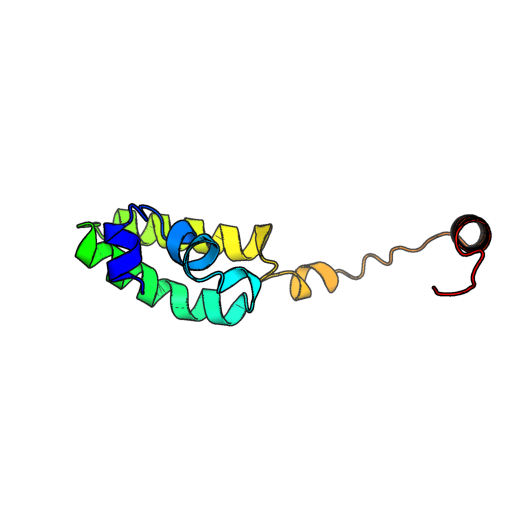34.126 5.530 -26.613 1.00 84.69 87 ASP A N 1
ATOM 701 C CA . ASP A 1 87 ? 34.835 4.260 -26.477 1.00 84.69 87 ASP A CA 1
ATOM 702 C C . ASP A 1 87 ? 34.024 3.222 -25.698 1.00 84.69 87 ASP A C 1
ATOM 704 O O . ASP A 1 87 ? 33.942 2.071 -26.128 1.00 84.69 87 ASP A O 1
ATOM 708 N N . GLU A 1 88 ? 33.347 3.628 -24.622 1.00 85.19 88 GLU A N 1
ATOM 709 C CA . GLU A 1 88 ? 32.424 2.763 -23.878 1.00 85.19 88 GLU A CA 1
ATOM 710 C C . GLU A 1 88 ? 31.227 2.353 -24.738 1.00 85.19 88 GLU A C 1
ATOM 712 O O . GLU A 1 88 ? 30.891 1.171 -24.793 1.00 85.19 88 GLU A O 1
ATOM 717 N N . ILE A 1 89 ? 30.636 3.289 -25.492 1.00 85.38 89 ILE A N 1
ATOM 718 C CA . ILE A 1 89 ? 29.545 2.983 -26.434 1.00 85.38 89 ILE A CA 1
ATOM 719 C C . ILE A 1 89 ? 30.012 1.941 -27.451 1.00 85.38 89 ILE A C 1
ATOM 721 O O . ILE A 1 89 ? 29.358 0.918 -27.651 1.00 85.38 89 ILE A O 1
ATOM 725 N N . ASN A 1 90 ? 31.173 2.160 -28.069 1.00 86.62 90 ASN A N 1
ATOM 726 C CA . ASN A 1 90 ? 31.731 1.227 -29.042 1.00 86.62 90 ASN A CA 1
ATOM 727 C C . ASN A 1 90 ? 32.032 -0.146 -28.425 1.00 86.62 90 ASN A C 1
ATOM 729 O O . ASN A 1 90 ? 31.817 -1.170 -29.079 1.00 86.62 90 ASN A O 1
ATOM 733 N N . HIS A 1 91 ? 32.512 -0.180 -27.181 1.00 89.00 91 HIS A N 1
ATOM 734 C CA . HIS A 1 91 ? 32.756 -1.414 -26.444 1.00 89.00 91 HIS A CA 1
ATOM 735 C C . HIS A 1 91 ? 31.457 -2.202 -26.220 1.00 89.00 91 HIS A C 1
ATOM 737 O O . HIS A 1 91 ? 31.387 -3.382 -26.579 1.00 89.00 91 HIS A O 1
ATOM 743 N N . TYR A 1 92 ? 30.412 -1.551 -25.699 1.00 87.44 92 TYR A N 1
ATOM 744 C CA . TYR A 1 92 ? 29.122 -2.192 -25.437 1.00 87.44 92 TYR A CA 1
ATOM 745 C C . TYR A 1 92 ? 28.406 -2.616 -26.722 1.00 87.44 92 TYR A C 1
ATOM 747 O O . TYR A 1 92 ? 27.877 -3.723 -26.775 1.00 87.44 92 TYR A O 1
ATOM 755 N N . VAL A 1 93 ? 28.463 -1.813 -27.790 1.00 86.94 93 VAL A N 1
ATOM 756 C CA . VAL A 1 93 ? 27.886 -2.164 -29.100 1.00 86.94 93 VAL A CA 1
ATOM 757 C C . VAL A 1 93 ? 28.574 -3.388 -29.705 1.00 86.94 93 VAL A C 1
ATOM 759 O O . VAL A 1 93 ? 27.896 -4.275 -30.224 1.00 86.94 93 VAL A O 1
ATOM 762 N N . ARG A 1 94 ? 29.910 -3.478 -29.638 1.00 89.00 94 ARG A N 1
ATOM 763 C CA . ARG A 1 94 ? 30.627 -4.676 -30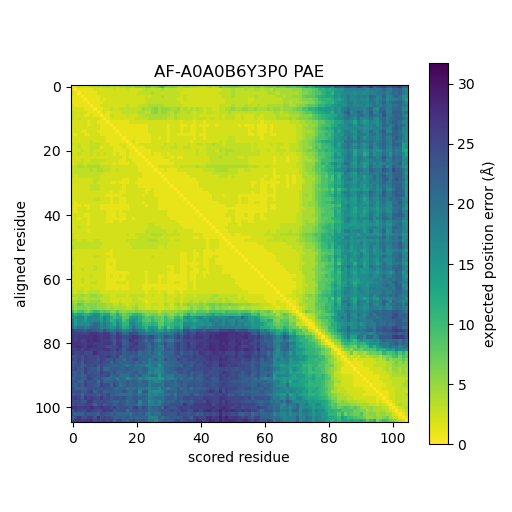.112 1.00 89.00 94 ARG A CA 1
ATOM 764 C C . ARG A 1 94 ? 30.243 -5.902 -29.299 1.00 89.00 94 ARG A C 1
ATOM 766 O O . ARG A 1 94 ? 29.919 -6.929 -29.885 1.00 89.00 94 ARG A O 1
ATOM 773 N N . ARG A 1 95 ? 30.238 -5.779 -27.968 1.00 88.44 95 ARG A N 1
ATOM 774 C CA . ARG A 1 95 ? 29.858 -6.871 -27.067 1.00 88.44 95 ARG A CA 1
ATOM 775 C C . ARG A 1 95 ? 28.427 -7.342 -27.325 1.00 88.44 95 ARG A C 1
ATOM 777 O O . ARG A 1 95 ? 28.199 -8.544 -27.370 1.00 88.44 95 ARG A O 1
ATOM 784 N N . PHE A 1 96 ? 27.494 -6.416 -27.534 1.00 88.56 96 PHE A N 1
ATOM 785 C CA . PHE A 1 96 ? 26.107 -6.728 -27.862 1.00 88.56 96 PHE A CA 1
ATOM 786 C C . PHE A 1 96 ? 26.005 -7.505 -29.174 1.00 88.56 96 PHE A C 1
ATOM 788 O O . PHE A 1 96 ? 25.418 -8.576 -29.189 1.00 88.56 96 PHE A O 1
ATOM 795 N N . LYS A 1 97 ? 26.661 -7.041 -30.243 1.00 88.31 97 LYS A N 1
ATOM 796 C CA . LYS A 1 97 ? 26.663 -7.734 -31.543 1.00 88.31 97 LYS A CA 1
ATOM 797 C C . LYS A 1 97 ? 27.264 -9.138 -31.491 1.00 88.31 97 LYS A C 1
ATOM 799 O O . LYS A 1 97 ? 26.866 -9.996 -32.264 1.00 88.31 97 LYS A O 1
ATOM 804 N N . THR A 1 98 ? 28.230 -9.384 -30.607 1.00 88.56 98 THR A N 1
ATOM 805 C CA . THR A 1 98 ? 28.753 -10.741 -30.388 1.00 88.56 98 THR A CA 1
ATOM 806 C C . THR A 1 98 ? 27.733 -11.653 -29.700 1.00 88.56 98 THR A C 1
ATOM 808 O O . THR A 1 98 ? 27.754 -12.858 -29.927 1.00 88.56 98 THR A O 1
ATOM 811 N N . LEU A 1 99 ? 26.861 -11.099 -28.854 1.00 86.25 99 LEU A N 1
ATOM 812 C CA . LEU A 1 99 ? 25.835 -11.849 -28.123 1.00 86.25 99 LEU A CA 1
ATOM 813 C C . LEU A 1 99 ? 24.544 -12.018 -28.936 1.00 86.25 99 LEU A C 1
ATOM 815 O O . LEU A 1 99 ? 23.906 -13.063 -28.849 1.00 86.25 99 LEU A O 1
ATOM 819 N N . ASP A 1 100 ? 24.180 -11.022 -29.741 1.00 88.44 100 ASP A N 1
ATOM 820 C CA . ASP A 1 100 ? 22.999 -11.020 -30.605 1.00 88.44 100 ASP A CA 1
ATOM 821 C C . ASP A 1 100 ? 23.300 -11.664 -31.966 1.00 88.44 100 ASP A C 1
ATOM 823 O O . ASP A 1 100 ? 23.254 -11.035 -33.023 1.00 88.44 100 ASP A O 1
ATOM 827 N N . VAL A 1 101 ? 23.659 -12.947 -31.925 1.00 82.44 101 VAL A N 1
ATOM 828 C CA . VAL A 1 101 ? 24.049 -13.734 -33.107 1.00 82.44 101 VAL A CA 1
ATOM 829 C C . VAL A 1 101 ? 22.924 -13.795 -34.147 1.00 82.44 101 VAL A C 1
ATOM 831 O O . VAL A 1 101 ? 23.186 -13.784 -35.348 1.00 82.44 101 VAL A O 1
ATOM 834 N N . ASP A 1 102 ? 21.675 -13.817 -33.681 1.00 87.94 102 ASP A N 1
ATOM 835 C CA . ASP A 1 102 ? 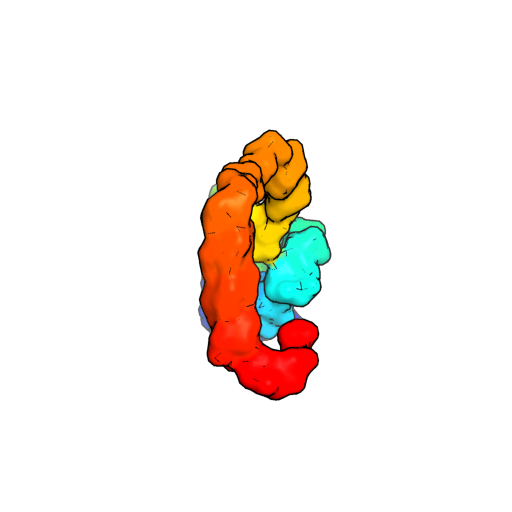20.482 -13.896 -34.525 1.00 87.94 102 ASP A CA 1
ATOM 836 C C . ASP A 1 102 ? 19.952 -12.516 -34.957 1.00 87.94 102 ASP A C 1
ATOM 838 O O . ASP A 1 102 ? 18.966 -12.454 -35.695 1.00 87.94 102 ASP A O 1
ATOM 842 N N . ASN A 1 103 ? 20.582 -11.423 -34.509 1.00 79.31 103 ASN A N 1
ATOM 843 C CA . ASN A 1 103 ? 20.183 -10.043 -34.794 1.00 79.31 103 ASN A CA 1
ATOM 844 C C . ASN A 1 103 ? 18.699 -9.773 -34.446 1.00 79.31 103 ASN A C 1
ATOM 846 O O . ASN A 1 103 ? 17.956 -9.167 -35.224 1.00 79.31 103 ASN A O 1
ATOM 850 N N . LYS A 1 104 ? 18.260 -10.307 -33.299 1.00 80.44 104 LYS A N 1
ATOM 851 C CA . LYS A 1 104 ? 16.884 -10.241 -32.774 1.00 80.44 104 LYS A CA 1
ATOM 852 C C . LYS A 1 104 ? 16.716 -9.167 -31.695 1.00 80.44 104 LYS A C 1
ATOM 854 O O . LYS A 1 104 ? 15.673 -9.171 -31.038 1.00 80.44 104 LYS A O 1
ATOM 859 N N . GLY A 1 105 ? 17.749 -8.344 -31.484 1.00 56.41 105 GLY A N 1
ATOM 860 C CA . GLY A 1 105 ? 17.792 -7.267 -30.494 1.00 56.41 105 GLY A CA 1
ATOM 861 C C . GLY A 1 105 ? 16.527 -6.430 -30.393 1.00 56.41 105 GLY A C 1
ATOM 862 O O . GLY A 1 105 ? 15.873 -6.184 -31.432 1.00 56.41 105 GLY A O 1
#

InterPro domains:
  IPR000447 FAD-dependent glycerol-3-phosphate dehydrogenase [PTHR11985] (1-70)
  IPR031656 Alpha-glycerophosphate oxidase, C-terminal [PF16901] (1-53)
  IPR038299 Alpha-glycerophosphate oxidase, C-terminal domain superfamily [G3DSA:1.10.8.870] (1-76)

pLDDT: mean 89.54, std 11.73, range [52.69, 98.19]

Radius of gyration: 21.04 Å; Cα contacts (8 Å, |Δi|>4): 80; chains: 1; bounding box: 47×29×51 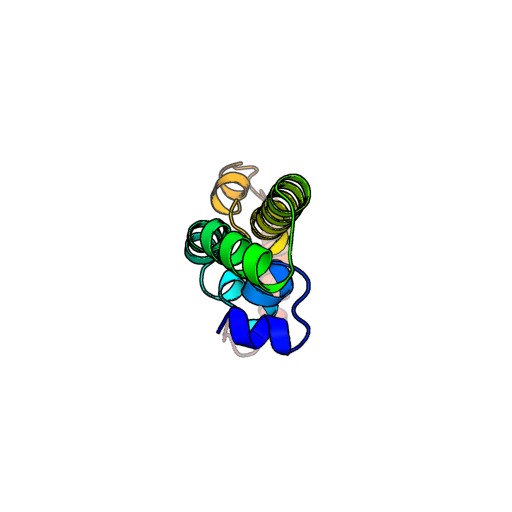Å

Sequence (105 aa):
EVKYAVREYACRAIDVIARRTRLSFVNVHAAQEALPKVVEMMAKELGWNEETKKAELAHAERYLRTEMGLDIKRLTVKDDPLNFTKDEINHYVRRFKTLDVDNKG

Secondary structure (DSSP, 8-state):
-HHHHHHTT--SHHIIIIIIS-HHHH-HHHHHHHHHHHHHHHHHHHT--HHHHHHHHHHHHHHHHHTS-TTHHHHHTS-------HHHHHHHHHHHHHH-TT---

Mean predicted aligned error: 9.67 Å